Protein AF-G8Y812-F1 (afdb_monomer_lite)

pLDDT: mean 90.73, std 10.2, range [44.56, 97.12]

InterPro domains:
  IPR008698 NADH dehydrogenase [ubiquinone] 1 beta subcomplex subunit 7, NDUB7 [PF05676] (11-67)

Structure (mmCIF, N/CA/C/O backbone):
data_AF-G8Y812-F1
#
_entry.id   AF-G8Y812-F1
#
loop_
_atom_site.group_PDB
_atom_site.id
_atom_site.type_symbol
_atom_site.label_atom_id
_atom_site.label_alt_id
_atom_site.label_comp_id
_atom_site.label_asym_id
_atom_site.label_entity_id
_atom_site.label_seq_id
_atom_site.pdbx_PDB_ins_code
_atom_site.Cartn_x
_atom_site.Cartn_y
_atom_site.Cartn_z
_atom_site.occupancy
_atom_site.B_iso_or_equiv
_atom_site.auth_seq_id
_atom_site.auth_comp_id
_atom_site.auth_asym_id
_atom_site.auth_atom_id
_atom_site.pdbx_PDB_model_num
ATOM 1 N N . MET A 1 1 ? 10.095 9.570 -19.515 1.00 44.56 1 MET A N 1
ATOM 2 C CA . MET A 1 1 ? 9.172 8.745 -18.702 1.00 44.56 1 MET A CA 1
ATOM 3 C C . MET A 1 1 ? 9.092 9.425 -17.353 1.00 44.56 1 MET A C 1
ATOM 5 O O . MET A 1 1 ? 10.150 9.662 -16.797 1.00 44.56 1 MET A O 1
ATOM 9 N N . SER A 1 2 ? 7.914 9.831 -16.877 1.00 54.34 2 SER A N 1
ATOM 10 C CA . SER A 1 2 ? 7.814 10.416 -15.534 1.00 54.34 2 SER A CA 1
ATOM 11 C C . SER A 1 2 ? 8.278 9.377 -14.515 1.00 54.34 2 SER A C 1
ATOM 13 O O . SER A 1 2 ? 7.724 8.274 -14.480 1.00 54.34 2 SER A O 1
ATOM 15 N N . GLU A 1 3 ? 9.305 9.699 -13.739 1.00 80.00 3 GLU A N 1
ATOM 16 C CA . GLU A 1 3 ? 9.726 8.872 -12.613 1.00 80.00 3 GLU A CA 1
ATOM 17 C C . GLU A 1 3 ? 8.583 8.849 -11.595 1.00 80.00 3 GLU A C 1
ATOM 19 O O . GLU A 1 3 ? 8.015 9.885 -11.253 1.00 80.00 3 GLU A O 1
ATOM 24 N N . TYR A 1 4 ? 8.157 7.651 -11.197 1.00 87.38 4 TYR A N 1
ATOM 25 C CA . TYR A 1 4 ? 7.134 7.513 -10.169 1.00 87.38 4 TYR A CA 1
ATOM 26 C C . TYR A 1 4 ? 7.777 7.780 -8.809 1.00 87.38 4 TYR A C 1
ATOM 28 O O . TYR A 1 4 ? 8.689 7.055 -8.410 1.00 87.38 4 TYR A O 1
ATOM 36 N N . THR A 1 5 ? 7.298 8.805 -8.107 1.00 91.69 5 THR A N 1
ATOM 37 C CA . THR A 1 5 ? 7.750 9.120 -6.751 1.00 91.69 5 THR A CA 1
ATOM 38 C C . THR A 1 5 ? 6.996 8.258 -5.752 1.00 91.69 5 THR A C 1
ATOM 40 O O . THR A 1 5 ? 5.776 8.363 -5.623 1.00 91.69 5 THR A O 1
ATOM 43 N N . PHE A 1 6 ? 7.733 7.407 -5.046 1.00 92.44 6 PHE A N 1
ATOM 44 C CA . PHE A 1 6 ? 7.178 6.604 -3.966 1.00 92.44 6 PHE A CA 1
ATOM 45 C C . PHE A 1 6 ? 6.851 7.474 -2.746 1.00 92.44 6 PHE A C 1
ATOM 47 O O . PHE A 1 6 ? 7.600 8.412 -2.462 1.00 92.44 6 PHE A O 1
ATOM 54 N N . PRO A 1 7 ? 5.774 7.163 -2.003 1.00 93.56 7 PRO A N 1
ATOM 55 C CA . PRO A 1 7 ? 5.530 7.795 -0.717 1.00 93.56 7 PRO A CA 1
ATOM 56 C C . PRO A 1 7 ? 6.621 7.441 0.299 1.00 93.56 7 PRO A C 1
ATOM 58 O O . PRO A 1 7 ? 7.317 6.422 0.188 1.00 93.56 7 PRO A O 1
ATOM 61 N N . GLU A 1 8 ? 6.725 8.271 1.332 1.00 94.25 8 GLU A N 1
ATOM 62 C CA . GLU A 1 8 ? 7.473 7.912 2.531 1.00 94.25 8 GLU A CA 1
ATOM 63 C C . GLU A 1 8 ? 6.813 6.718 3.227 1.00 94.25 8 GLU A C 1
AT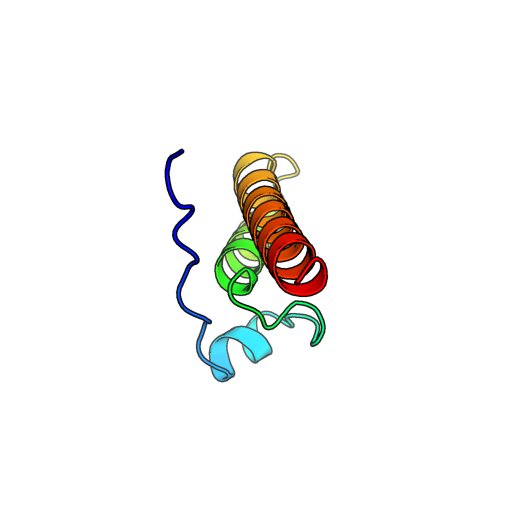OM 65 O O . GLU A 1 8 ? 5.586 6.574 3.236 1.00 94.25 8 GLU A O 1
ATOM 70 N N . ILE A 1 9 ? 7.646 5.847 3.799 1.00 94.50 9 ILE A N 1
ATOM 71 C CA . ILE A 1 9 ? 7.155 4.720 4.588 1.00 94.50 9 ILE A CA 1
ATOM 72 C C . ILE A 1 9 ? 6.546 5.300 5.874 1.00 94.50 9 ILE A C 1
ATOM 74 O O . ILE A 1 9 ? 7.240 6.035 6.580 1.00 94.50 9 ILE A O 1
ATOM 78 N N . PRO A 1 10 ? 5.280 4.979 6.195 1.00 96.56 10 PRO A N 1
ATOM 79 C CA . PRO A 1 10 ? 4.657 5.379 7.449 1.00 96.56 10 PRO A CA 1
ATOM 80 C C . PRO A 1 10 ? 5.477 4.941 8.663 1.00 96.56 10 PRO A C 1
ATOM 82 O O . PRO A 1 10 ? 6.187 3.932 8.627 1.00 96.56 10 PRO A O 1
ATOM 85 N N . ALA A 1 11 ? 5.342 5.671 9.769 1.00 96.62 11 ALA A N 1
ATOM 86 C CA . ALA A 1 11 ? 5.989 5.289 11.015 1.00 96.62 11 ALA A CA 1
ATOM 87 C C . ALA A 1 11 ? 5.530 3.891 11.461 1.00 96.62 11 ALA A C 1
ATOM 89 O O . ALA A 1 11 ? 4.375 3.512 11.269 1.00 96.62 11 ALA A O 1
ATOM 90 N N . GLN A 1 12 ? 6.422 3.147 12.119 1.00 95.31 12 GLN A N 1
ATOM 91 C CA . GLN A 1 12 ? 6.138 1.797 12.618 1.00 95.31 12 GLN A CA 1
ATOM 92 C C . GLN A 1 12 ? 4.838 1.734 13.437 1.00 95.31 12 GLN A C 1
ATOM 94 O O . GLN A 1 12 ? 4.034 0.829 13.239 1.00 95.31 12 GLN A O 1
ATOM 99 N N . GLN A 1 13 ? 4.605 2.734 14.291 1.00 97.12 13 GLN A N 1
ATOM 100 C CA . GLN A 1 13 ? 3.380 2.846 15.076 1.00 97.12 13 GLN A CA 1
ATOM 101 C C . GLN A 1 13 ? 2.120 2.926 14.194 1.00 97.12 13 GLN A C 1
ATOM 103 O O . GLN A 1 13 ? 1.156 2.217 14.457 1.00 97.12 13 GLN A O 1
ATOM 108 N N . GLU A 1 14 ? 2.134 3.721 13.120 1.00 96.12 14 GLU A N 1
ATOM 109 C CA . GLU A 1 14 ? 0.985 3.850 12.210 1.00 96.12 14 GLU A CA 1
ATOM 110 C C . GLU A 1 14 ? 0.724 2.540 11.441 1.00 96.12 14 GLU A C 1
ATOM 112 O O . GLU A 1 14 ? -0.425 2.149 11.222 1.00 96.12 14 GLU A O 1
ATOM 117 N N . LEU A 1 15 ? 1.786 1.816 11.066 1.00 96.62 15 LEU A N 1
ATOM 118 C CA . LEU A 1 15 ? 1.672 0.497 10.431 1.00 96.62 15 LEU A CA 1
ATOM 119 C C . LEU A 1 15 ? 1.012 -0.531 11.360 1.00 96.62 15 LEU A C 1
ATOM 121 O O . LEU A 1 15 ? 0.241 -1.375 10.892 1.00 96.62 15 LEU A O 1
ATOM 125 N N . ASP A 1 16 ? 1.325 -0.469 12.654 1.00 96.56 16 ASP A N 1
ATOM 126 C CA . ASP A 1 16 ? 0.755 -1.349 13.671 1.00 96.56 16 ASP A CA 1
ATOM 127 C C . ASP A 1 16 ? -0.710 -0.979 13.968 1.00 96.56 16 ASP A C 1
ATOM 129 O O . ASP A 1 16 ? -1.569 -1.860 13.950 1.00 96.56 16 ASP A O 1
ATOM 133 N N . GLU A 1 17 ? -1.029 0.311 14.125 1.00 96.56 17 GLU A N 1
ATOM 134 C CA . GLU A 1 17 ? -2.397 0.814 14.352 1.00 96.56 17 GLU A CA 1
ATOM 135 C C . GLU A 1 17 ? -3.374 0.411 13.236 1.00 96.56 17 GLU A C 1
ATOM 137 O O . GLU A 1 17 ? -4.524 0.058 13.501 1.00 96.56 17 GLU A O 1
ATOM 142 N N . HIS A 1 18 ? -2.914 0.412 11.984 1.00 95.12 18 HIS A N 1
ATOM 143 C CA . HIS A 1 18 ? -3.723 0.034 10.823 1.00 95.12 18 HIS A CA 1
ATOM 144 C C . HIS A 1 18 ? -3.614 -1.446 10.433 1.00 95.12 18 HIS A C 1
ATOM 146 O O . HIS A 1 18 ? -4.102 -1.830 9.368 1.00 95.12 18 HIS A O 1
ATOM 152 N N . ASN A 1 19 ? -2.998 -2.286 11.274 1.00 95.25 19 ASN A N 1
ATOM 153 C CA . ASN A 1 19 ? -2.819 -3.722 11.037 1.00 95.25 19 ASN A CA 1
ATOM 154 C C . ASN A 1 19 ? -2.244 -4.033 9.641 1.00 95.25 19 ASN A C 1
ATOM 156 O O . ASN A 1 19 ? -2.681 -4.964 8.958 1.00 95.25 19 ASN A O 1
ATOM 160 N N . VAL A 1 20 ? -1.270 -3.237 9.186 1.00 95.38 20 VAL A N 1
ATOM 161 C CA . VAL A 1 20 ? -0.662 -3.412 7.863 1.00 95.38 20 VAL A CA 1
ATOM 162 C C . VAL A 1 20 ? 0.106 -4.743 7.833 1.00 95.38 20 VAL A C 1
ATOM 164 O O . VAL A 1 20 ? 1.037 -4.921 8.635 1.00 95.38 20 VAL A O 1
ATOM 167 N N . PRO A 1 21 ? -0.229 -5.678 6.916 1.00 94.94 21 PRO A N 1
ATOM 168 C CA . PRO A 1 21 ? 0.486 -6.944 6.787 1.00 94.94 21 PRO A CA 1
ATOM 169 C C . PRO A 1 21 ? 1.973 -6.709 6.543 1.00 94.94 21 PRO A C 1
ATOM 171 O O . PRO A 1 21 ? 2.335 -5.819 5.777 1.00 94.94 21 PRO A O 1
ATOM 174 N N . PHE A 1 22 ? 2.840 -7.533 7.136 1.00 93.12 22 PHE A N 1
ATOM 175 C CA . PHE A 1 22 ? 4.295 -7.367 7.021 1.00 93.12 22 PHE A CA 1
ATOM 176 C C . PHE A 1 22 ? 4.776 -7.278 5.562 1.00 93.12 22 PHE A C 1
ATOM 178 O O . PHE A 1 22 ? 5.606 -6.438 5.233 1.00 93.12 22 PHE A O 1
ATOM 185 N N . ALA A 1 23 ? 4.178 -8.071 4.665 1.00 92.12 23 ALA A N 1
ATOM 186 C CA . ALA A 1 23 ? 4.476 -8.058 3.230 1.00 92.12 23 ALA A CA 1
ATOM 187 C C . ALA A 1 23 ? 4.154 -6.726 2.521 1.00 92.12 23 ALA A C 1
ATOM 189 O O . ALA A 1 23 ? 4.624 -6.499 1.411 1.00 92.12 23 ALA A O 1
ATOM 190 N N . ASN A 1 24 ? 3.353 -5.861 3.144 1.00 94.25 24 ASN A N 1
ATOM 191 C CA . ASN A 1 24 ? 2.927 -4.566 2.624 1.00 94.25 24 ASN A CA 1
ATOM 192 C C . ASN A 1 24 ? 3.470 -3.390 3.448 1.00 94.25 24 ASN A C 1
ATOM 194 O O . ASN 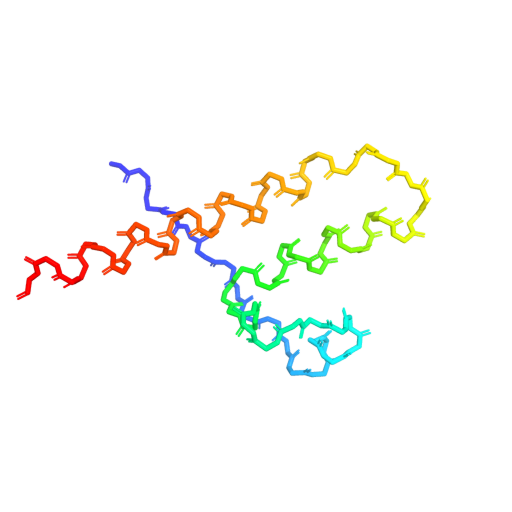A 1 24 ? 3.024 -2.265 3.243 1.00 94.25 24 ASN A O 1
ATOM 198 N N . ARG A 1 25 ? 4.421 -3.622 4.365 1.00 94.94 25 ARG A N 1
ATOM 199 C CA . ARG A 1 25 ? 5.141 -2.569 5.107 1.00 94.94 25 ARG A CA 1
ATOM 200 C C . ARG A 1 25 ? 6.291 -2.003 4.270 1.00 94.94 25 AR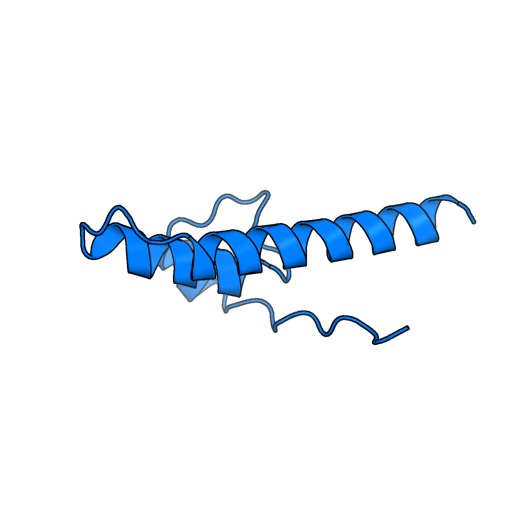G A C 1
ATOM 202 O O . ARG A 1 25 ? 7.445 -1.996 4.681 1.00 94.94 25 ARG A O 1
ATOM 209 N N . ASP A 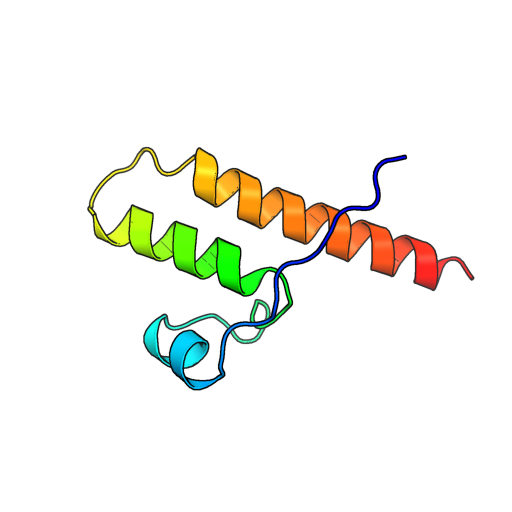1 26 ? 5.957 -1.587 3.056 1.00 93.88 26 ASP A N 1
ATOM 210 C CA . ASP A 1 26 ? 6.859 -0.993 2.078 1.00 93.88 26 ASP A CA 1
ATOM 211 C C . ASP A 1 26 ? 6.477 0.474 1.817 1.00 93.88 26 ASP A C 1
ATOM 213 O O . ASP A 1 26 ? 5.607 1.047 2.478 1.00 93.88 26 ASP A O 1
ATOM 217 N N . HIS A 1 27 ? 7.105 1.095 0.819 1.00 93.38 27 HIS A N 1
ATOM 218 C CA . HIS A 1 27 ? 6.767 2.454 0.389 1.00 93.38 27 HIS A CA 1
ATOM 219 C C . HIS A 1 27 ? 5.290 2.640 -0.004 1.00 93.38 27 HIS A C 1
ATOM 221 O O . HIS A 1 27 ? 4.781 3.756 0.015 1.00 93.38 27 HIS A O 1
ATOM 227 N N . CYS A 1 28 ? 4.575 1.570 -0.355 1.00 96.38 28 CYS A N 1
ATOM 228 C CA . CYS A 1 28 ? 3.172 1.628 -0.751 1.00 96.38 28 CYS A CA 1
ATOM 229 C C . CYS A 1 28 ? 2.203 1.507 0.437 1.00 96.38 28 CYS A C 1
ATOM 231 O O . CYS A 1 28 ? 0.993 1.668 0.246 1.00 96.38 28 CYS A O 1
ATOM 233 N N . ALA A 1 29 ? 2.701 1.276 1.657 1.00 97.12 29 ALA A N 1
ATOM 234 C CA . ALA A 1 29 ? 1.890 1.150 2.867 1.00 97.12 29 ALA A CA 1
ATOM 235 C C . ALA A 1 29 ? 1.014 2.387 3.132 1.00 97.12 29 ALA A C 1
ATOM 237 O O . ALA A 1 29 ? -0.136 2.247 3.545 1.00 97.12 29 ALA A O 1
ATOM 238 N N . ALA A 1 30 ? 1.506 3.593 2.824 1.00 96.50 30 ALA A N 1
ATOM 239 C CA . ALA A 1 30 ? 0.745 4.836 2.984 1.00 96.50 30 ALA A CA 1
ATOM 240 C C . ALA A 1 30 ? -0.567 4.832 2.168 1.00 96.50 30 ALA A C 1
ATOM 242 O O . ALA A 1 30 ? -1.631 5.252 2.642 1.00 96.50 30 ALA A O 1
ATOM 243 N N . HIS A 1 31 ? -0.525 4.297 0.943 1.00 97.12 31 HIS A N 1
ATOM 244 C CA . HIS A 1 31 ? -1.719 4.145 0.112 1.00 97.12 31 HIS A CA 1
ATOM 245 C C . HIS A 1 31 ? -2.646 3.043 0.632 1.00 97.12 31 HIS A C 1
ATOM 247 O O . HIS A 1 31 ? -3.865 3.212 0.595 1.00 97.12 31 HIS A O 1
ATOM 253 N N . LEU A 1 32 ? -2.094 1.951 1.169 1.00 96.44 32 LEU A N 1
ATOM 254 C CA . LEU A 1 32 ? -2.887 0.876 1.771 1.00 96.44 32 LEU A CA 1
ATOM 255 C C . LEU A 1 32 ? -3.659 1.360 3.003 1.00 96.44 32 LEU A C 1
ATOM 257 O O . LEU A 1 32 ? -4.855 1.106 3.116 1.00 96.44 32 LEU A O 1
ATOM 261 N N . ILE A 1 33 ? -3.010 2.133 3.876 1.00 96.44 33 ILE A N 1
ATOM 262 C CA . ILE A 1 33 ? -3.655 2.772 5.029 1.00 96.44 33 ILE A CA 1
ATOM 263 C C . ILE A 1 33 ? -4.793 3.686 4.568 1.00 96.44 33 ILE A C 1
ATOM 265 O O . ILE A 1 33 ? -5.887 3.656 5.128 1.00 96.44 33 ILE A O 1
ATOM 269 N N . THR A 1 34 ? -4.574 4.474 3.511 1.00 95.00 34 THR A N 1
ATOM 270 C CA . THR A 1 34 ? -5.622 5.334 2.934 1.00 95.00 34 THR A CA 1
ATOM 271 C C . THR A 1 34 ? -6.805 4.512 2.415 1.00 95.00 34 THR A C 1
ATOM 273 O O . THR A 1 34 ? -7.961 4.908 2.579 1.00 95.00 34 THR A O 1
ATOM 276 N N . TYR A 1 35 ? -6.532 3.358 1.806 1.00 95.06 35 TYR A N 1
ATOM 277 C CA . TYR A 1 35 ? -7.563 2.434 1.354 1.00 95.06 35 TYR A CA 1
ATOM 278 C C . TYR A 1 35 ? -8.352 1.840 2.528 1.00 95.06 35 TYR A C 1
ATOM 280 O O . TYR A 1 35 ? -9.579 1.893 2.500 1.00 95.06 35 TYR A O 1
ATOM 288 N N . TYR A 1 36 ? -7.688 1.387 3.594 1.00 93.81 36 TYR A N 1
ATOM 289 C CA . TYR A 1 36 ? -8.351 0.884 4.805 1.00 93.81 36 TYR A CA 1
ATOM 290 C C . TYR A 1 36 ? -9.212 1.955 5.481 1.00 93.81 36 TYR A C 1
ATOM 292 O O . TYR A 1 36 ? -10.399 1.727 5.692 1.00 93.81 36 TYR A O 1
ATOM 300 N N . LYS A 1 37 ? -8.684 3.174 5.659 1.00 93.12 37 LYS A N 1
ATOM 301 C CA . LYS A 1 37 ? -9.446 4.330 6.174 1.00 93.12 37 LYS A CA 1
ATOM 302 C C . LYS A 1 37 ? -10.699 4.637 5.344 1.00 93.12 37 LYS A C 1
ATOM 304 O O . LYS A 1 37 ? -11.652 5.219 5.858 1.00 93.12 37 LYS A O 1
ATOM 309 N N . CYS A 1 38 ? -10.697 4.318 4.049 1.00 93.06 38 CYS A N 1
ATOM 310 C CA . CYS A 1 38 ? -11.879 4.449 3.203 1.00 93.06 38 CYS A CA 1
ATOM 311 C C . CYS A 1 38 ? -12.883 3.312 3.449 1.00 93.06 38 CYS A C 1
ATOM 313 O O . CYS A 1 38 ? -14.077 3.581 3.580 1.00 93.06 38 CYS A O 1
ATOM 315 N N . LEU A 1 39 ? -12.412 2.066 3.553 1.00 90.81 39 LEU A N 1
ATOM 316 C CA . LEU A 1 39 ? -13.261 0.904 3.836 1.00 90.81 39 LEU A CA 1
ATOM 317 C C . LEU A 1 39 ? -13.950 1.012 5.204 1.00 90.81 39 LEU A C 1
ATOM 319 O O . LEU A 1 39 ? -15.136 0.704 5.305 1.00 90.81 39 LEU A O 1
ATOM 323 N N . ASP A 1 40 ? -13.254 1.539 6.214 1.00 89.31 40 ASP A N 1
ATOM 324 C CA . ASP A 1 40 ? -13.786 1.739 7.570 1.00 89.31 40 ASP A CA 1
ATOM 325 C C . ASP A 1 40 ? -14.991 2.692 7.609 1.00 89.31 40 ASP A C 1
ATOM 327 O O . ASP A 1 40 ? -15.823 2.618 8.510 1.00 89.31 40 ASP A O 1
ATOM 331 N N . LYS A 1 41 ? -15.149 3.560 6.600 1.00 86.88 41 LYS A N 1
ATOM 332 C CA . LYS A 1 41 ? -16.323 4.442 6.464 1.00 86.88 41 LYS A CA 1
ATOM 333 C C . LYS A 1 41 ? -17.577 3.701 5.986 1.00 86.88 41 LYS A C 1
ATOM 335 O O . LYS A 1 41 ? -18.606 4.336 5.767 1.00 86.88 41 LYS A O 1
ATOM 340 N N . GLY A 1 42 ? -17.497 2.386 5.775 1.00 77.56 42 GLY A N 1
ATOM 341 C CA . GLY A 1 42 ? -18.604 1.556 5.301 1.00 77.56 42 GLY A CA 1
ATOM 342 C C . GLY A 1 42 ? -18.947 1.770 3.824 1.00 77.56 42 GLY A C 1
ATOM 343 O O . GLY A 1 42 ? -19.982 1.301 3.356 1.00 77.56 42 GLY A O 1
ATOM 344 N N . THR A 1 43 ? -18.103 2.484 3.072 1.00 73.69 43 THR A N 1
ATOM 345 C CA . THR A 1 43 ? -18.347 2.772 1.657 1.00 73.69 43 THR A CA 1
ATOM 346 C C . THR A 1 43 ? -17.681 1.725 0.773 1.00 73.69 43 THR A C 1
ATOM 348 O O . THR A 1 43 ? -16.462 1.585 0.782 1.00 73.69 43 THR A O 1
ATOM 351 N N . SER A 1 44 ? -18.452 1.043 -0.070 1.00 69.19 44 SER A N 1
ATOM 352 C CA . SER A 1 44 ? -17.939 0.088 -1.066 1.00 69.19 44 SER A CA 1
ATOM 353 C C . SER A 1 44 ? -17.241 0.754 -2.268 1.00 69.19 44 SER A C 1
ATOM 355 O O . SER A 1 44 ? -16.657 0.067 -3.103 1.00 69.19 44 SER A O 1
ATOM 357 N N . PHE A 1 45 ? -17.237 2.089 -2.349 1.00 82.69 45 PHE A N 1
ATOM 358 C CA . PHE A 1 45 ? -16.701 2.871 -3.473 1.00 82.69 45 PHE A CA 1
ATOM 359 C C . PHE A 1 45 ? -15.286 3.422 -3.220 1.00 82.69 45 PHE A C 1
ATOM 361 O O . PHE A 1 45 ? -14.986 4.577 -3.512 1.00 82.69 45 PHE A O 1
ATOM 368 N N . CYS A 1 46 ? -14.384 2.591 -2.698 1.00 91.62 46 CYS A N 1
ATOM 369 C CA . CYS A 1 46 ? -12.990 2.962 -2.422 1.00 91.62 46 CYS A CA 1
ATOM 370 C C . CYS A 1 46 ? -12.038 2.708 -3.607 1.00 91.62 46 CYS A C 1
ATOM 372 O O . CYS A 1 46 ? -10.857 2.425 -3.414 1.00 91.62 46 CYS A O 1
ATOM 374 N N . THR A 1 47 ? -12.534 2.816 -4.844 1.00 92.38 47 THR A N 1
AT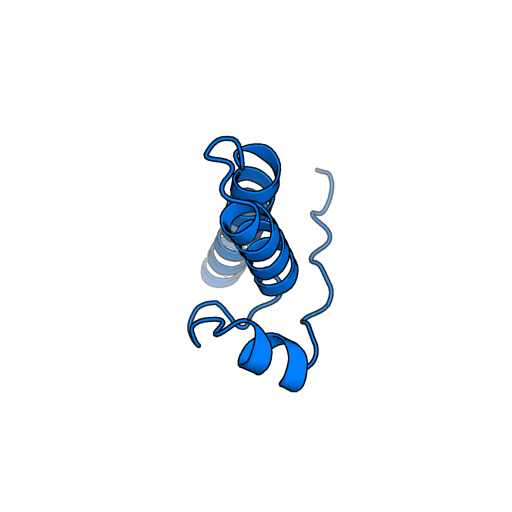OM 375 C CA . THR A 1 47 ? -11.772 2.510 -6.068 1.00 92.38 47 THR A CA 1
ATOM 3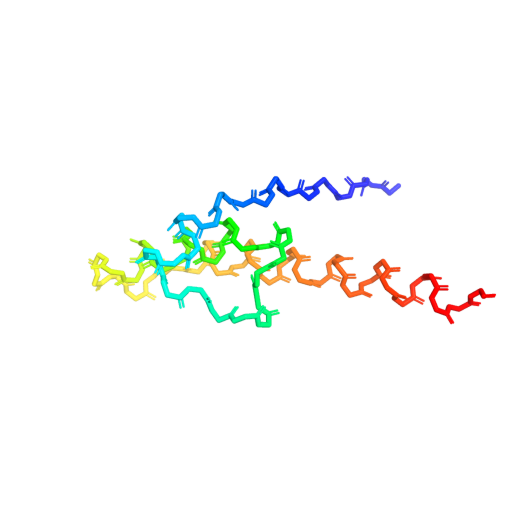76 C C . THR A 1 47 ? -10.537 3.391 -6.216 1.00 92.38 47 THR A C 1
ATOM 378 O O . THR A 1 47 ? -9.453 2.884 -6.456 1.00 92.38 47 THR A O 1
ATOM 381 N N . LYS A 1 48 ? -10.661 4.702 -5.980 1.00 93.75 48 LYS A N 1
ATOM 382 C CA . LYS A 1 48 ? -9.530 5.632 -6.107 1.00 93.75 48 LYS A CA 1
ATOM 383 C C . LYS A 1 48 ? -8.347 5.285 -5.182 1.00 93.75 48 LYS A C 1
ATOM 385 O O . LYS A 1 48 ? -7.244 5.120 -5.693 1.00 93.75 48 LYS A O 1
ATOM 390 N N . PRO A 1 49 ? -8.517 5.158 -3.849 1.00 93.81 49 PRO A N 1
ATOM 391 C CA . PRO A 1 49 ? -7.396 4.793 -2.981 1.00 93.81 49 PRO A CA 1
ATOM 392 C C . PRO A 1 49 ? -6.884 3.367 -3.234 1.00 93.81 49 PRO A C 1
ATOM 394 O O . PRO A 1 49 ? -5.686 3.124 -3.103 1.00 93.81 49 PRO A O 1
ATOM 397 N N . LYS A 1 50 ? -7.757 2.444 -3.660 1.00 94.69 50 LYS A N 1
ATOM 398 C CA . LYS A 1 50 ? -7.356 1.106 -4.108 1.00 94.69 50 LYS A CA 1
ATOM 399 C C . LYS A 1 50 ? -6.422 1.175 -5.323 1.00 94.69 50 LYS A C 1
ATOM 401 O O . LYS A 1 50 ? -5.372 0.537 -5.323 1.00 94.69 50 LYS A O 1
ATOM 406 N N . ASP A 1 51 ? -6.783 1.954 -6.337 1.00 95.88 51 ASP A N 1
ATOM 407 C CA . ASP A 1 51 ? -6.006 2.089 -7.569 1.00 95.88 51 ASP A CA 1
ATOM 408 C C . ASP A 1 51 ? -4.640 2.731 -7.306 1.00 95.88 51 ASP A C 1
ATOM 410 O O . ASP A 1 51 ? -3.641 2.270 -7.855 1.00 95.88 51 ASP A O 1
ATOM 414 N N . GLU A 1 52 ? -4.557 3.729 -6.420 1.00 96.25 52 GLU A N 1
ATOM 415 C CA . GLU A 1 52 ? -3.269 4.321 -6.026 1.00 96.25 52 GLU A CA 1
ATOM 416 C C . GLU A 1 52 ? -2.352 3.303 -5.329 1.00 96.25 52 GLU A C 1
ATOM 418 O O . GLU A 1 52 ? -1.159 3.232 -5.639 1.00 96.25 52 GLU A O 1
ATOM 423 N N . PHE A 1 53 ? -2.899 2.447 -4.457 1.00 96.31 53 PHE A N 1
ATOM 424 C CA . PHE A 1 53 ? -2.130 1.362 -3.843 1.00 96.31 53 PHE A CA 1
ATOM 425 C C . PHE A 1 53 ? -1.570 0.388 -4.893 1.00 96.31 53 PHE A C 1
ATOM 427 O O . PHE A 1 53 ? -0.368 0.111 -4.904 1.00 96.31 53 PHE A O 1
ATOM 434 N N . TYR A 1 54 ? -2.403 -0.096 -5.819 1.00 95.75 54 TYR A N 1
ATOM 435 C CA . TYR A 1 54 ? -1.945 -1.036 -6.850 1.00 95.75 54 TYR A CA 1
ATOM 436 C C . TYR A 1 54 ? -1.012 -0.398 -7.878 1.00 95.75 54 TYR A C 1
ATOM 438 O O . TYR A 1 54 ? -0.084 -1.054 -8.354 1.00 95.75 54 TYR A O 1
ATOM 446 N N . LYS A 1 55 ? -1.200 0.883 -8.193 1.00 96.25 55 LYS A N 1
ATOM 447 C CA . LYS A 1 55 ? -0.280 1.651 -9.033 1.00 96.25 55 LYS A CA 1
ATOM 448 C C . LYS A 1 55 ? 1.104 1.732 -8.392 1.00 96.25 55 LYS A C 1
ATOM 450 O O . LYS A 1 55 ? 2.093 1.476 -9.075 1.00 96.25 55 LYS A O 1
ATOM 455 N N . CYS A 1 56 ? 1.181 2.010 -7.091 1.00 96.62 56 CYS A N 1
ATOM 456 C CA . CYS A 1 56 ? 2.444 1.989 -6.356 1.00 96.62 56 CYS A CA 1
ATOM 457 C C . CYS A 1 56 ? 3.119 0.610 -6.421 1.00 96.62 56 CYS A C 1
ATOM 459 O O . CYS A 1 56 ? 4.292 0.504 -6.786 1.00 96.62 56 CYS A O 1
ATOM 461 N N . GLN A 1 57 ? 2.360 -0.459 -6.156 1.00 95.81 57 GLN A N 1
ATOM 462 C CA . GLN A 1 57 ? 2.856 -1.839 -6.223 1.00 95.81 57 GLN A CA 1
ATOM 463 C C . GLN A 1 57 ? 3.368 -2.205 -7.626 1.00 95.81 57 GLN A C 1
ATOM 465 O O . GLN A 1 57 ? 4.417 -2.836 -7.765 1.00 95.81 57 GLN A O 1
ATOM 470 N N . TYR A 1 58 ? 2.681 -1.750 -8.677 1.00 95.62 58 TYR A N 1
ATOM 471 C CA . TYR A 1 58 ? 3.118 -1.923 -10.061 1.00 95.62 58 TYR A CA 1
ATOM 472 C C . TYR A 1 58 ? 4.480 -1.267 -10.324 1.00 95.62 58 TYR A C 1
ATOM 474 O O . TYR A 1 58 ? 5.373 -1.913 -10.877 1.00 95.62 58 TYR A O 1
ATOM 482 N N . PHE A 1 59 ? 4.680 -0.014 -9.904 1.00 95.44 59 PHE A N 1
ATOM 483 C CA . PHE A 1 59 ? 5.970 0.660 -10.073 1.00 95.44 59 PHE A CA 1
ATOM 484 C C . PHE A 1 59 ? 7.076 0.030 -9.216 1.00 95.44 59 PHE A C 1
ATOM 486 O O . PHE A 1 59 ? 8.192 -0.138 -9.707 1.00 95.44 59 PHE A O 1
ATOM 493 N N . SER A 1 60 ? 6.768 -0.396 -7.987 1.00 93.19 60 SER A N 1
ATOM 494 C CA . SER A 1 60 ? 7.700 -1.139 -7.125 1.00 93.19 60 SER A CA 1
ATOM 495 C C . SER A 1 60 ? 8.175 -2.433 -7.797 1.00 93.19 60 SER A C 1
ATOM 497 O O . SER A 1 60 ? 9.376 -2.697 -7.903 1.00 93.19 60 SER A O 1
ATOM 499 N N . LEU A 1 61 ? 7.245 -3.224 -8.344 1.00 93.38 61 LEU A N 1
ATOM 500 C CA . LEU A 1 61 ? 7.571 -4.437 -9.091 1.00 93.38 61 LEU A CA 1
ATOM 501 C C . LEU A 1 61 ? 8.390 -4.129 -10.348 1.00 93.38 61 LEU A C 1
ATOM 503 O O . LEU A 1 61 ? 9.391 -4.798 -10.603 1.00 93.38 61 LEU A O 1
ATOM 507 N N . LYS A 1 62 ? 8.000 -3.110 -11.118 1.00 93.88 62 LYS A N 1
ATOM 508 C CA . LYS A 1 62 ? 8.722 -2.696 -12.326 1.00 93.88 62 LYS A CA 1
ATOM 509 C C . LYS A 1 62 ? 10.175 -2.327 -12.018 1.00 93.88 62 LYS A C 1
ATOM 511 O O . LYS A 1 62 ? 11.059 -2.739 -12.765 1.00 93.88 62 LYS A O 1
ATOM 516 N N . ASN A 1 63 ? 10.428 -1.622 -10.916 1.00 90.75 63 ASN A N 1
ATOM 517 C CA . ASN A 1 63 ? 11.781 -1.268 -10.483 1.00 90.75 63 ASN A CA 1
ATOM 518 C C . ASN A 1 63 ? 12.601 -2.503 -10.094 1.00 90.75 63 ASN A C 1
ATOM 520 O O . ASN A 1 63 ? 13.732 -2.642 -10.555 1.00 90.75 63 ASN A O 1
ATOM 524 N N . ARG A 1 64 ? 12.023 -3.443 -9.332 1.00 91.12 64 ARG A N 1
ATOM 525 C CA . ARG A 1 64 ? 12.692 -4.714 -8.992 1.00 91.12 64 ARG A CA 1
ATOM 526 C C . ARG A 1 64 ? 13.032 -5.539 -10.232 1.00 91.12 64 ARG A C 1
ATOM 528 O O . ARG A 1 64 ? 14.129 -6.073 -10.330 1.00 91.12 64 ARG A O 1
ATOM 535 N N . LEU A 1 65 ? 12.116 -5.613 -11.199 1.00 93.94 65 LEU A N 1
ATOM 536 C CA . LEU A 1 65 ? 12.349 -6.315 -12.463 1.00 93.94 65 LEU A CA 1
ATOM 537 C C . LEU A 1 65 ? 13.403 -5.627 -13.335 1.00 93.94 65 LEU A C 1
ATOM 539 O O . LEU A 1 65 ? 14.125 -6.312 -14.051 1.00 93.94 65 LEU A O 1
ATOM 543 N N . ALA A 1 66 ? 13.486 -4.296 -13.305 1.00 91.50 66 ALA A N 1
ATOM 544 C CA . ALA A 1 66 ? 14.535 -3.562 -14.004 1.00 91.50 66 ALA A CA 1
ATOM 545 C C . ALA A 1 66 ? 15.912 -3.834 -13.380 1.00 91.50 66 ALA A C 1
ATOM 547 O O . ALA A 1 66 ? 16.859 -4.098 -14.111 1.00 91.50 66 ALA A O 1
ATOM 548 N N . GLN A 1 67 ? 16.004 -3.846 -12.047 1.00 89.00 67 GLN A N 1
ATOM 549 C CA . GLN A 1 67 ? 17.241 -4.161 -11.325 1.00 89.00 67 GLN A CA 1
ATOM 550 C C . GLN A 1 67 ? 17.678 -5.619 -11.513 1.00 89.00 67 GLN A C 1
ATOM 552 O O . GLN A 1 67 ? 18.859 -5.869 -11.688 1.00 89.00 67 GLN A O 1
ATOM 557 N N . ALA A 1 68 ? 16.742 -6.571 -11.532 1.00 88.50 68 ALA A N 1
ATOM 558 C CA . ALA A 1 68 ? 17.043 -7.999 -11.677 1.00 88.50 68 ALA A CA 1
ATOM 559 C C . ALA A 1 68 ? 17.491 -8.426 -13.090 1.00 88.50 68 ALA A C 1
ATOM 561 O O . ALA A 1 68 ? 17.881 -9.574 -13.286 1.00 88.50 68 ALA A O 1
ATOM 562 N N . LYS A 1 69 ? 17.368 -7.548 -14.095 1.00 76.19 69 LYS A N 1
ATOM 563 C CA . LYS A 1 69 ? 17.811 -7.803 -15.479 1.00 76.19 69 LYS A CA 1
ATOM 564 C C . LYS A 1 69 ? 19.265 -7.390 -15.738 1.00 76.19 69 LYS A C 1
ATOM 566 O O . LYS A 1 69 ? 19.731 -7.547 -16.866 1.00 76.19 69 LYS A O 1
ATOM 571 N N . HIS A 1 70 ? 19.939 -6.860 -14.723 1.00 52.69 70 HIS A N 1
ATOM 572 C CA . HIS A 1 70 ? 21.353 -6.501 -14.716 1.00 52.69 70 HIS A CA 1
ATOM 573 C C . HIS A 1 70 ? 22.105 -7.384 -13.720 1.00 52.69 70 HIS A C 1
ATOM 575 O O . HIS A 1 70 ? 23.321 -7.563 -13.943 1.00 52.69 70 HIS A O 1
#

Sequence (70 aa):
MSEYTFPEIPAQQELDEHNVPFANRDHCAAHLITYYKCLDKGTSFCTKPKDEFYKCQYFSLKNRLAQAKH

Foldseek 3Di:
DPDDDFADQDDPVLCVVQVPPPVCSDSLVVLVSVLSVVVVVVDPPSVVSVVSSVVNVVSVVVVVVVVVVD

Radius of gyration: 13.29 Å; chains: 1; bounding box: 40×18×34 Å

Organism: Pichia sorbitophila (strain ATCC MYA-4447 / BCRC 22081 / CBS 7064 / NBRC 10061 / NRRL Y-12695) (NCBI:txid559304)

Secondary structure (DSSP, 8-state):
-PPPPPPPPPPHHHHHHTT--GGG-STTHHHHHHHHHHHTTT-S--HHHHHHHHHHHHHHHHHHHHHTT-